Protein AF-A0A3M1NM11-F1 (afdb_monomer_lite)

Secondary structure (DSSP, 8-state):
---SSSTT-HHHHHHHHT--HHHHHHHHTTGGGSGGG-SPPP-S-HHHHHHHHHHHHHHSPPPTTS----S----HHHHHHHHTTTT--SSTTSHHHHHHTTS-HHHHHHHHTTHHHH-TTSPPP-S-HHHHHHHHHHHHHTTTTSPP-

Sequence (149 aa):
CHTIDGYRSIRDVLKKKRWSQTGISRRISSLEKMFNSVMPPFAGNVVEREALAAYLATLAPIEPGEVVETREEIDGATVFEDNCSECHDYAPDDTLFISMQKYDLPRISYLITKLDSLNDEMPPFEGSDAERETLAKWISEQFKDEPNP

Foldseek 3Di:
DEDCPDVNHLLVVCQVVVDDLVRQLVCQQVVCVDDPSPGDRNPDDSVVSSVVSVVSCVSHPDDPPPDPPPPPQPALVVLCVVQPVVPFDLDCQTPLLLVLLVDDLVVLLVVLQCQCVVDVPRDRRPDDSSNSSNNSVVSNPRCNPPPRD

Structure (mmCIF, N/CA/C/O backbone):
data_AF-A0A3M1NM11-F1
#
_entry.id   AF-A0A3M1NM11-F1
#
loop_
_atom_site.group_PDB
_atom_site.id
_atom_site.type_symbol
_atom_site.label_atom_id
_atom_site.label_alt_id
_atom_site.label_comp_id
_atom_site.label_asym_id
_atom_site.label_entity_id
_atom_site.label_seq_id
_atom_site.pdbx_PDB_ins_code
_atom_site.Cartn_x
_atom_site.Cartn_y
_atom_site.Cartn_z
_atom_site.occupancy
_atom_site.B_iso_or_equiv
_atom_site.auth_seq_id
_atom_site.auth_comp_id
_atom_site.auth_asym_id
_atom_site.auth_atom_id
_atom_site.pdbx_PDB_model_num
ATOM 1 N N . CYS A 1 1 ? 13.679 -13.966 -18.462 1.00 85.06 1 CYS A N 1
ATOM 2 C CA . CYS A 1 1 ? 12.923 -14.820 -17.513 1.00 85.06 1 CYS A CA 1
ATOM 3 C C . CYS A 1 1 ? 11.499 -15.117 -17.972 1.00 85.06 1 CYS A C 1
ATOM 5 O O . CYS A 1 1 ? 11.030 -16.224 -17.737 1.00 85.06 1 CYS A O 1
ATOM 7 N N . HIS A 1 2 ? 10.839 -14.168 -18.637 1.00 89.38 2 HIS A N 1
ATOM 8 C CA . HIS A 1 2 ? 9.525 -14.358 -19.244 1.00 89.38 2 HIS A CA 1
ATOM 9 C C . HIS A 1 2 ? 9.625 -14.259 -20.760 1.00 89.38 2 HIS A C 1
ATOM 11 O O . HIS A 1 2 ? 10.486 -13.554 -21.286 1.00 89.38 2 HIS A O 1
ATOM 17 N N . THR A 1 3 ? 8.733 -14.959 -21.440 1.00 93.06 3 THR A N 1
ATOM 18 C CA . THR A 1 3 ? 8.440 -14.740 -22.858 1.00 93.06 3 THR A CA 1
ATOM 19 C C . THR A 1 3 ? 7.043 -14.131 -22.974 1.00 93.06 3 THR A C 1
ATOM 21 O O . THR A 1 3 ? 6.289 -14.135 -21.999 1.00 93.06 3 THR A O 1
ATOM 24 N N . ILE A 1 4 ? 6.680 -13.596 -24.144 1.00 92.06 4 ILE A N 1
ATOM 25 C CA . ILE A 1 4 ? 5.323 -13.064 -24.346 1.00 92.06 4 ILE A CA 1
ATOM 26 C C . ILE A 1 4 ? 4.297 -14.207 -24.284 1.00 92.06 4 ILE A C 1
ATOM 28 O O . ILE A 1 4 ? 3.392 -14.158 -23.457 1.00 92.06 4 ILE A O 1
ATOM 32 N N . ASP A 1 5 ? 4.503 -15.271 -25.067 1.00 90.50 5 ASP A N 1
ATOM 33 C CA . ASP A 1 5 ? 3.540 -16.375 -25.261 1.00 90.50 5 ASP A CA 1
ATOM 34 C C . ASP A 1 5 ? 4.102 -17.783 -24.994 1.00 90.50 5 ASP A C 1
ATOM 36 O O . ASP A 1 5 ? 3.406 -18.777 -25.165 1.00 90.50 5 ASP A O 1
ATOM 40 N N . GLY A 1 6 ? 5.376 -17.899 -24.623 1.00 87.88 6 GLY A N 1
ATOM 41 C CA . GLY A 1 6 ? 6.061 -19.183 -24.467 1.00 87.88 6 GLY A CA 1
ATOM 42 C C . GLY A 1 6 ? 6.254 -19.595 -23.006 1.00 87.88 6 GLY A C 1
ATOM 43 O O . GLY A 1 6 ? 5.406 -19.382 -22.140 1.00 87.88 6 GLY A O 1
ATOM 44 N N . TYR A 1 7 ? 7.421 -20.176 -22.707 1.00 88.69 7 TYR A N 1
ATOM 45 C CA . TYR A 1 7 ? 7.783 -20.560 -21.343 1.00 88.69 7 TYR A CA 1
ATOM 46 C C . TYR A 1 7 ? 7.692 -19.363 -20.384 1.00 88.69 7 TYR A C 1
ATOM 48 O O . TYR A 1 7 ? 8.250 -18.292 -20.655 1.00 88.69 7 TYR A O 1
ATOM 56 N N . ARG A 1 8 ? 6.975 -19.562 -19.266 1.00 86.81 8 ARG A N 1
ATOM 57 C CA . ARG A 1 8 ? 6.626 -18.511 -18.293 1.00 86.81 8 ARG A CA 1
ATOM 58 C C . ARG A 1 8 ? 6.012 -17.277 -18.974 1.00 86.81 8 ARG A C 1
ATOM 60 O O . ARG A 1 8 ? 6.465 -16.157 -18.728 1.00 86.81 8 ARG A O 1
ATOM 67 N N . SER A 1 9 ? 5.018 -17.501 -19.840 1.00 92.75 9 SER A N 1
ATOM 68 C CA . SER A 1 9 ? 4.301 -16.455 -20.579 1.00 92.75 9 SER A CA 1
ATOM 69 C C . SER A 1 9 ? 3.810 -15.348 -19.648 1.00 92.75 9 SER A C 1
ATOM 71 O O . SER A 1 9 ? 3.059 -15.595 -18.701 1.00 92.75 9 SER A O 1
ATOM 73 N N . ILE A 1 10 ? 4.214 -14.112 -19.939 1.00 92.81 10 ILE A N 1
ATOM 74 C CA . ILE A 1 10 ? 3.681 -12.948 -19.232 1.00 92.81 10 ILE A CA 1
ATOM 75 C C . ILE A 1 10 ? 2.228 -12.684 -19.635 1.00 92.81 10 ILE A C 1
ATOM 77 O O . ILE A 1 10 ? 1.429 -12.302 -18.786 1.00 92.81 10 ILE A O 1
ATOM 81 N N . ARG A 1 11 ? 1.845 -12.957 -20.891 1.00 92.44 11 ARG A N 1
ATOM 82 C CA . ARG A 1 11 ? 0.462 -12.789 -21.353 1.00 92.44 11 ARG A CA 1
ATOM 83 C C . ARG A 1 11 ? -0.503 -13.683 -20.575 1.00 92.44 11 ARG A C 1
ATOM 85 O O . ARG A 1 11 ? -1.556 -13.202 -20.166 1.00 92.44 11 ARG A O 1
ATOM 92 N N . ASP A 1 12 ? -0.145 -14.939 -20.321 1.00 92.12 12 ASP A N 1
ATOM 93 C CA . ASP A 1 12 ? -0.986 -15.859 -19.545 1.00 92.12 12 ASP A CA 1
ATOM 94 C C . ASP A 1 12 ? -1.146 -15.405 -18.092 1.00 92.12 12 ASP A C 1
ATOM 96 O O . ASP A 1 12 ? -2.247 -15.463 -17.539 1.00 92.12 12 ASP A O 1
ATOM 100 N N . VAL A 1 13 ? -0.071 -14.893 -17.479 1.00 89.44 13 VAL A N 1
ATOM 101 C CA . VAL A 1 13 ? -0.132 -14.294 -16.137 1.00 89.44 13 VAL A CA 1
ATOM 102 C C . VAL A 1 13 ? -1.090 -13.105 -16.135 1.00 89.44 13 VAL A C 1
ATOM 104 O O . VAL A 1 13 ? -1.986 -13.056 -15.293 1.00 89.44 13 VAL A O 1
ATOM 107 N N . LEU A 1 14 ? -0.948 -12.188 -17.093 1.00 89.75 14 LEU A N 1
ATOM 108 C CA . LEU A 1 14 ? -1.778 -10.988 -17.197 1.00 89.75 14 LEU A CA 1
ATOM 109 C C . LEU A 1 14 ? -3.253 -11.327 -17.443 1.00 89.75 14 LEU A C 1
ATOM 111 O O . LEU A 1 14 ? -4.115 -10.788 -16.755 1.00 89.75 14 LEU A O 1
ATOM 115 N N . LYS A 1 15 ? -3.552 -12.282 -18.332 1.00 86.00 15 LYS A N 1
ATOM 116 C CA . LYS A 1 15 ? -4.921 -12.771 -18.569 1.00 86.00 15 LYS A CA 1
ATOM 117 C C . LYS A 1 15 ? -5.530 -13.410 -17.326 1.00 86.00 15 LYS A C 1
ATOM 119 O O . LYS A 1 15 ? -6.675 -13.129 -16.990 1.00 86.00 15 LYS A O 1
ATOM 124 N N . LYS A 1 16 ? -4.770 -14.259 -16.628 1.00 85.50 16 LYS A N 1
ATOM 125 C CA . LYS A 1 16 ? -5.243 -14.949 -15.420 1.00 85.50 16 LYS A CA 1
ATOM 126 C C . LYS A 1 16 ? -5.491 -13.979 -14.269 1.00 85.50 16 LYS A C 1
ATOM 128 O O . LYS A 1 16 ? -6.418 -14.172 -13.491 1.00 85.50 16 LYS A O 1
ATOM 133 N N . LYS A 1 17 ? -4.618 -12.986 -14.116 1.00 83.00 17 LYS A N 1
ATOM 134 C CA . LYS A 1 17 ? -4.634 -12.059 -12.984 1.00 83.00 17 LYS A CA 1
ATOM 135 C C . LYS A 1 17 ? -5.474 -10.807 -13.225 1.00 83.00 17 LYS A C 1
ATOM 137 O O . LYS A 1 17 ? -5.843 -10.162 -12.250 1.00 83.00 17 LYS A O 1
ATOM 142 N N . ARG A 1 18 ? -5.770 -10.487 -14.489 1.00 82.88 18 ARG A N 1
ATOM 143 C CA . ARG A 1 18 ? -6.585 -9.340 -14.920 1.00 82.88 18 ARG A CA 1
ATOM 144 C C . ARG A 1 18 ? -6.120 -8.017 -14.311 1.00 82.88 18 ARG A C 1
ATOM 146 O O . ARG A 1 18 ? -6.914 -7.215 -13.835 1.00 82.88 18 ARG A O 1
ATOM 153 N N . TRP A 1 19 ? -4.807 -7.812 -14.292 1.00 80.25 19 TRP A N 1
ATOM 154 C CA . TRP A 1 19 ? -4.212 -6.600 -13.746 1.00 80.25 19 TRP A CA 1
ATOM 155 C C . TRP A 1 19 ? -4.384 -5.415 -14.702 1.00 80.25 19 TRP A C 1
ATOM 157 O O . TRP A 1 19 ? -4.032 -5.501 -15.875 1.00 80.25 19 TRP A O 1
ATOM 167 N N . SER A 1 20 ? -4.874 -4.301 -14.171 1.00 79.56 20 SER A N 1
ATOM 168 C CA . SER A 1 20 ? -4.836 -2.968 -14.780 1.00 79.56 20 SER A CA 1
ATOM 169 C C . SER A 1 20 ? -3.400 -2.453 -14.929 1.00 79.56 20 SER A C 1
ATOM 171 O O . SER A 1 20 ? -2.487 -2.937 -14.260 1.00 79.56 20 SER A O 1
ATOM 173 N N . GLN A 1 21 ? -3.191 -1.442 -15.782 1.00 80.25 21 GLN A N 1
ATOM 174 C CA . GLN A 1 21 ? -1.875 -0.826 -16.004 1.00 80.25 21 GLN A CA 1
ATOM 175 C C . GLN A 1 21 ? -1.207 -0.374 -14.697 1.00 80.25 21 GLN A C 1
ATOM 177 O O . GLN A 1 21 ? -0.068 -0.753 -14.437 1.00 80.25 21 GLN A O 1
ATOM 182 N N . THR A 1 22 ? -1.898 0.407 -13.866 1.00 74.38 22 THR A N 1
ATOM 183 C CA . THR A 1 22 ? -1.327 0.917 -12.608 1.00 74.38 22 THR A CA 1
ATOM 184 C C . THR A 1 22 ? -0.985 -0.232 -11.660 1.00 74.38 22 THR A C 1
ATOM 186 O O . THR A 1 22 ? 0.112 -0.285 -11.107 1.00 74.38 22 THR A O 1
ATOM 189 N N . GLY A 1 23 ? -1.851 -1.239 -11.588 1.00 78.25 23 GLY A N 1
ATOM 190 C CA . GLY A 1 23 ? -1.597 -2.482 -10.896 1.00 78.25 23 GLY A CA 1
ATOM 191 C C . GLY A 1 23 ? -0.328 -3.145 -11.415 1.00 78.25 23 GLY A C 1
ATOM 192 O O . GLY A 1 23 ? 0.510 -3.534 -10.616 1.00 78.25 23 GLY A O 1
ATOM 193 N N . ILE A 1 24 ? -0.139 -3.287 -12.727 1.00 87.12 24 ILE A N 1
ATOM 194 C CA . ILE A 1 24 ? 1.099 -3.839 -13.296 1.00 87.12 24 ILE A CA 1
ATOM 195 C C . ILE A 1 24 ? 2.318 -3.010 -12.852 1.00 87.12 24 ILE A C 1
ATOM 197 O O . ILE A 1 24 ? 3.296 -3.606 -12.405 1.00 87.12 24 ILE A O 1
ATOM 201 N N . SER A 1 25 ? 2.248 -1.673 -12.893 1.00 86.62 25 SER A N 1
ATOM 202 C CA . SER A 1 25 ? 3.330 -0.788 -12.420 1.00 86.62 25 SER A CA 1
ATOM 203 C C . SER A 1 25 ? 3.689 -1.063 -10.957 1.00 86.62 25 SER A C 1
ATOM 205 O O . SER A 1 25 ? 4.861 -1.279 -10.651 1.00 86.62 25 SER A O 1
ATOM 207 N N . ARG A 1 26 ? 2.689 -1.189 -10.071 1.00 83.12 26 ARG A N 1
ATOM 208 C CA . ARG A 1 26 ? 2.906 -1.501 -8.646 1.00 83.12 26 ARG A CA 1
ATOM 209 C C . ARG A 1 26 ? 3.624 -2.831 -8.421 1.00 83.12 26 ARG A C 1
ATOM 211 O O . ARG A 1 26 ? 4.482 -2.919 -7.553 1.00 83.12 26 ARG A O 1
ATOM 218 N N . ARG A 1 27 ? 3.321 -3.871 -9.209 1.00 88.75 27 ARG A N 1
ATOM 219 C CA . ARG A 1 27 ? 4.029 -5.163 -9.079 1.00 88.75 27 ARG A CA 1
ATOM 220 C C . ARG A 1 27 ? 5.453 -5.064 -9.612 1.00 88.75 27 ARG A C 1
ATOM 222 O O . ARG A 1 27 ? 6.338 -5.720 -9.081 1.00 88.75 27 ARG A O 1
ATOM 229 N N . ILE A 1 28 ? 5.692 -4.240 -10.635 1.00 91.56 28 ILE A N 1
ATOM 230 C CA . ILE A 1 28 ? 7.053 -3.985 -11.119 1.00 91.56 28 ILE A CA 1
ATOM 231 C C . ILE A 1 28 ? 7.884 -3.245 -10.054 1.00 91.56 28 ILE A C 1
ATOM 233 O O . ILE A 1 28 ? 9.082 -3.487 -9.954 1.00 91.56 28 ILE A O 1
ATOM 237 N N . SER A 1 29 ? 7.286 -2.380 -9.228 1.00 86.06 29 SER A N 1
ATOM 238 C CA . SER A 1 29 ? 8.014 -1.729 -8.125 1.00 86.06 29 SER A CA 1
ATOM 239 C C . SER A 1 29 ? 8.326 -2.637 -6.933 1.00 86.06 29 SER A C 1
ATOM 241 O O . SER A 1 29 ? 9.103 -2.218 -6.087 1.00 86.06 29 SER A O 1
ATOM 243 N N . SER A 1 30 ? 7.757 -3.844 -6.865 1.00 83.62 30 SER A N 1
ATOM 244 C CA . SER A 1 30 ? 7.943 -4.789 -5.752 1.00 83.62 30 SER A CA 1
ATOM 245 C C . SER A 1 30 ? 8.218 -6.223 -6.228 1.00 83.62 30 SER A C 1
ATOM 247 O O . SER A 1 30 ? 7.751 -7.203 -5.640 1.00 83.62 30 SER A O 1
ATOM 249 N N . LEU A 1 31 ? 8.963 -6.373 -7.332 1.00 87.44 31 LEU A N 1
ATOM 250 C CA . LEU A 1 31 ? 9.223 -7.676 -7.960 1.00 87.44 31 LEU A CA 1
ATOM 251 C C . LEU A 1 31 ? 9.901 -8.670 -7.004 1.00 87.44 31 LEU A C 1
ATOM 253 O O . LEU A 1 31 ? 9.587 -9.859 -7.032 1.00 87.44 31 LEU A O 1
ATOM 257 N N . GLU A 1 32 ? 10.794 -8.186 -6.146 1.00 83.19 32 GLU A N 1
ATOM 258 C CA . GLU A 1 32 ? 11.534 -8.963 -5.149 1.00 83.19 32 GLU A CA 1
ATOM 259 C C . GLU A 1 32 ? 10.643 -9.589 -4.072 1.00 83.19 32 GLU A C 1
ATOM 261 O O . GLU A 1 32 ? 10.976 -10.651 -3.535 1.00 83.19 32 GLU A O 1
ATOM 266 N N . LYS A 1 33 ? 9.475 -8.983 -3.822 1.00 79.31 33 LYS A N 1
ATOM 267 C CA . LYS A 1 33 ? 8.447 -9.508 -2.919 1.00 79.31 33 LYS A CA 1
ATOM 268 C C . LYS A 1 33 ? 7.577 -10.589 -3.576 1.00 79.31 33 LYS A C 1
ATOM 270 O O . LYS A 1 33 ? 6.766 -11.227 -2.908 1.00 79.31 33 LYS A O 1
ATOM 275 N N . MET A 1 34 ? 7.701 -10.818 -4.888 1.00 76.06 34 MET A N 1
ATOM 276 C CA . MET A 1 34 ? 6.890 -11.820 -5.583 1.00 76.06 34 MET A CA 1
ATOM 277 C C . MET A 1 34 ? 7.368 -13.255 -5.323 1.00 76.06 34 MET A C 1
ATOM 279 O O . MET A 1 34 ? 8.489 -13.502 -4.887 1.00 76.06 34 MET A O 1
ATOM 283 N N . PHE A 1 35 ? 6.487 -14.220 -5.617 1.00 67.12 35 PHE A N 1
ATOM 284 C CA . PHE A 1 35 ? 6.626 -15.641 -5.277 1.00 67.12 35 PHE A CA 1
ATOM 285 C C . PHE A 1 35 ? 8.056 -16.192 -5.439 1.00 67.12 35 PHE A C 1
ATOM 287 O O . PHE A 1 35 ? 8.615 -16.204 -6.540 1.00 67.12 35 PHE A O 1
ATOM 294 N N . ASN A 1 36 ? 8.599 -16.702 -4.330 1.00 71.50 36 ASN A N 1
ATOM 295 C CA . ASN A 1 36 ? 9.937 -17.286 -4.183 1.00 71.50 36 ASN A CA 1
ATOM 296 C C . ASN A 1 36 ? 11.121 -16.329 -4.426 1.00 71.50 36 ASN A C 1
ATOM 298 O O . ASN A 1 36 ? 12.235 -16.814 -4.621 1.00 71.50 36 ASN A O 1
ATOM 302 N N . SER A 1 37 ? 10.902 -15.009 -4.459 1.00 74.75 37 SER A N 1
ATOM 303 C CA . SER A 1 37 ? 11.948 -13.981 -4.626 1.00 74.75 37 SER A CA 1
ATOM 304 C C . SER A 1 37 ? 12.866 -14.217 -5.833 1.00 74.75 37 SER A C 1
ATOM 306 O O . SER A 1 37 ? 14.030 -13.826 -5.858 1.00 74.75 37 SER A O 1
ATOM 308 N N . VAL A 1 38 ? 12.342 -14.882 -6.869 1.00 85.94 38 VAL A N 1
ATOM 309 C CA . VAL A 1 38 ? 13.091 -15.216 -8.095 1.00 85.94 38 VAL A CA 1
ATOM 310 C C . VAL A 1 38 ? 13.132 -14.063 -9.094 1.00 85.94 38 VAL A C 1
ATOM 312 O O . VAL A 1 38 ? 13.778 -14.172 -10.138 1.00 85.94 38 VAL A O 1
ATOM 315 N N . MET A 1 39 ? 12.401 -12.983 -8.817 1.00 90.06 39 MET A N 1
ATOM 316 C CA . MET A 1 39 ? 12.425 -11.774 -9.623 1.00 90.06 39 MET A CA 1
ATOM 317 C C . MET A 1 39 ? 13.246 -10.718 -8.886 1.00 90.06 39 MET A C 1
ATOM 319 O O . MET A 1 39 ? 12.890 -10.368 -7.767 1.00 90.06 39 MET A O 1
ATOM 323 N N . PRO A 1 40 ? 14.355 -10.236 -9.468 1.00 89.19 40 PRO A N 1
ATOM 324 C CA . PRO A 1 40 ? 15.105 -9.146 -8.863 1.00 89.19 40 PRO A CA 1
ATOM 325 C C . PRO A 1 40 ? 14.276 -7.852 -8.896 1.00 89.19 40 PRO A C 1
ATOM 327 O O . PRO A 1 40 ? 13.353 -7.752 -9.717 1.00 89.19 40 PRO A O 1
ATOM 330 N N . PRO A 1 41 ? 14.643 -6.845 -8.084 1.00 88.75 41 PRO A N 1
ATOM 331 C CA . PRO A 1 41 ? 14.070 -5.511 -8.189 1.00 88.75 41 PRO A CA 1
ATOM 332 C C . PRO A 1 41 ? 14.145 -4.981 -9.623 1.00 88.75 41 PRO A C 1
ATOM 334 O O . PRO A 1 41 ? 15.075 -5.289 -10.380 1.00 88.75 41 PRO A O 1
ATOM 337 N N . PHE A 1 42 ? 13.166 -4.167 -10.010 1.00 92.94 42 PHE A N 1
ATOM 338 C CA . PHE A 1 42 ? 13.185 -3.539 -11.323 1.00 92.94 42 PHE A CA 1
ATOM 339 C C . PHE A 1 42 ? 14.344 -2.542 -11.417 1.00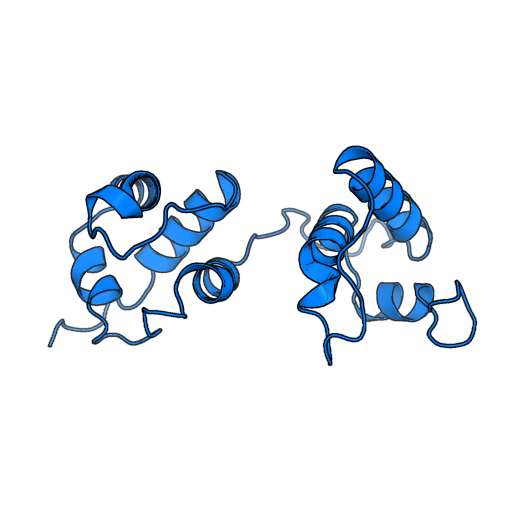 92.94 42 PHE A C 1
ATOM 341 O O . PHE A 1 42 ? 14.433 -1.603 -10.636 1.00 92.94 42 PHE A O 1
ATOM 348 N N . ALA A 1 43 ? 15.235 -2.746 -12.387 1.00 93.12 43 ALA A N 1
ATOM 349 C CA . ALA A 1 43 ? 16.444 -1.936 -12.534 1.00 93.12 43 ALA A CA 1
ATOM 350 C C . ALA A 1 43 ? 16.198 -0.547 -13.156 1.00 93.12 43 ALA A C 1
ATOM 352 O O . ALA A 1 43 ? 17.100 0.289 -13.148 1.00 93.12 43 ALA A O 1
ATOM 353 N N . GLY A 1 44 ? 15.018 -0.324 -13.745 1.00 91.25 44 GLY A N 1
ATOM 354 C CA . GLY A 1 44 ? 14.663 0.937 -14.393 1.00 91.25 44 GLY A CA 1
ATOM 355 C C . GLY A 1 44 ? 14.081 1.971 -13.429 1.00 91.25 44 GLY A C 1
ATOM 356 O O . GLY A 1 44 ? 13.721 1.674 -12.291 1.00 91.25 44 GLY A O 1
ATOM 357 N N . ASN A 1 45 ? 13.954 3.204 -13.909 1.00 90.62 45 ASN A N 1
ATOM 358 C CA . ASN A 1 45 ? 13.356 4.305 -13.157 1.00 90.62 45 ASN A CA 1
ATOM 359 C C . ASN A 1 45 ? 11.813 4.310 -13.240 1.00 90.62 45 ASN A C 1
ATOM 361 O O . ASN A 1 45 ? 11.194 3.495 -13.924 1.00 90.62 45 ASN A O 1
ATOM 365 N N . VAL A 1 46 ? 11.179 5.267 -12.553 1.00 80.31 46 VAL A N 1
ATOM 366 C CA . VAL A 1 46 ? 9.713 5.424 -12.516 1.00 80.31 46 VAL A CA 1
ATOM 367 C C . VAL A 1 46 ? 9.104 5.565 -13.917 1.00 80.31 46 VAL A C 1
ATOM 369 O O . VAL A 1 46 ? 8.111 4.911 -14.210 1.00 80.31 46 VAL A O 1
ATOM 372 N N . VAL A 1 47 ? 9.705 6.364 -14.802 1.00 87.25 47 VAL A N 1
ATOM 373 C CA . VAL A 1 47 ? 9.197 6.580 -16.169 1.00 87.25 47 VAL A CA 1
ATOM 374 C C . VAL A 1 47 ? 9.262 5.287 -16.982 1.00 87.25 47 VAL A C 1
ATOM 376 O O . VAL A 1 47 ? 8.309 4.937 -17.675 1.00 87.25 47 VAL A O 1
ATOM 379 N N . GLU A 1 48 ? 10.364 4.546 -16.871 1.00 91.62 48 GLU A N 1
ATOM 380 C CA . GLU A 1 48 ? 10.542 3.257 -17.551 1.00 91.62 48 GLU A CA 1
ATOM 381 C C . GLU A 1 48 ? 9.581 2.192 -17.016 1.00 91.62 48 GLU A C 1
ATOM 383 O O . GLU A 1 48 ? 9.051 1.391 -17.789 1.00 91.62 48 GLU A O 1
ATOM 388 N N . ARG A 1 49 ? 9.310 2.207 -15.708 1.00 93.69 49 ARG A N 1
ATOM 389 C CA . ARG A 1 49 ? 8.337 1.319 -15.069 1.00 93.69 49 ARG A CA 1
ATOM 390 C C . ARG A 1 49 ? 6.926 1.571 -15.587 1.00 93.69 49 ARG A C 1
ATOM 392 O O . ARG A 1 49 ? 6.251 0.622 -15.979 1.00 93.69 49 ARG A O 1
ATOM 399 N N . GLU A 1 50 ? 6.500 2.832 -15.627 1.00 87.94 50 GLU A N 1
ATOM 400 C CA . GLU A 1 50 ? 5.183 3.209 -16.150 1.00 87.94 50 GLU A CA 1
ATOM 401 C C . GLU A 1 50 ? 5.047 2.855 -17.637 1.00 87.94 50 GLU A C 1
ATOM 403 O O . GLU A 1 50 ? 4.029 2.303 -18.057 1.00 87.94 50 GLU A O 1
ATOM 408 N N . ALA A 1 51 ? 6.095 3.089 -18.434 1.00 91.12 51 ALA A N 1
ATOM 409 C CA . ALA A 1 51 ? 6.115 2.706 -19.844 1.00 91.12 51 ALA A CA 1
ATOM 410 C C . ALA A 1 51 ? 6.006 1.181 -20.032 1.00 91.12 51 ALA A C 1
ATOM 412 O O . ALA A 1 51 ? 5.249 0.709 -20.886 1.00 91.12 51 ALA A O 1
ATOM 413 N N . LEU A 1 52 ? 6.719 0.399 -19.215 1.00 94.81 52 LEU A N 1
ATOM 414 C CA . LEU A 1 52 ? 6.633 -1.060 -19.232 1.00 94.81 52 LEU A CA 1
ATOM 415 C C . LEU A 1 52 ? 5.238 -1.541 -18.818 1.00 94.81 52 LEU A C 1
ATOM 417 O O . LEU A 1 52 ? 4.677 -2.424 -19.465 1.00 94.81 52 LEU A O 1
ATOM 421 N N . ALA A 1 53 ? 4.655 -0.950 -17.778 1.00 91.19 53 ALA A N 1
ATOM 422 C CA . ALA A 1 53 ? 3.313 -1.282 -17.323 1.00 91.19 53 ALA A CA 1
ATOM 423 C C . ALA A 1 53 ? 2.255 -1.006 -18.399 1.00 91.19 53 ALA A C 1
ATOM 425 O O . ALA A 1 53 ? 1.399 -1.857 -18.652 1.00 91.19 53 ALA A O 1
ATOM 426 N N . ALA A 1 54 ? 2.353 0.142 -19.076 1.00 90.44 54 ALA A N 1
ATOM 427 C CA . ALA A 1 54 ? 1.485 0.496 -20.195 1.00 90.44 54 ALA A CA 1
ATOM 428 C C . ALA A 1 54 ? 1.603 -0.519 -21.336 1.00 90.44 54 ALA A C 1
ATOM 430 O O . ALA A 1 54 ? 0.593 -1.031 -21.815 1.00 90.44 54 ALA A O 1
ATOM 431 N N . TYR A 1 55 ? 2.830 -0.881 -21.726 1.00 94.25 55 TYR A N 1
ATOM 432 C CA . TYR A 1 55 ? 3.055 -1.909 -22.739 1.00 94.25 55 TYR A CA 1
ATOM 433 C C . TYR A 1 55 ? 2.433 -3.255 -22.344 1.00 94.25 55 TYR A C 1
ATOM 435 O O . TYR A 1 55 ? 1.706 -3.854 -23.136 1.00 94.25 55 TYR A O 1
ATOM 443 N N . LEU A 1 56 ? 2.665 -3.724 -21.117 1.00 93.88 56 LEU A N 1
ATOM 444 C CA . LEU A 1 56 ? 2.135 -4.999 -20.638 1.00 93.88 56 LEU A CA 1
ATOM 445 C C . LEU A 1 56 ? 0.600 -5.016 -20.610 1.00 93.88 56 LEU A C 1
ATOM 447 O O . LEU A 1 56 ? 0.008 -6.028 -20.981 1.00 93.88 56 LEU A O 1
ATOM 451 N N . ALA A 1 57 ? -0.050 -3.899 -20.272 1.00 88.69 57 ALA A N 1
ATOM 452 C CA . ALA A 1 57 ? -1.508 -3.782 -20.330 1.00 88.69 57 ALA A CA 1
ATOM 453 C C . ALA A 1 57 ? -2.063 -4.013 -21.751 1.00 88.69 57 ALA A C 1
ATOM 455 O O . ALA A 1 57 ? -3.148 -4.572 -21.907 1.00 88.69 57 ALA A O 1
ATOM 456 N N . THR A 1 58 ? -1.299 -3.681 -22.802 1.00 90.88 58 THR A N 1
ATOM 457 C CA . THR A 1 58 ? -1.704 -3.961 -24.195 1.00 90.88 58 THR A CA 1
ATOM 458 C C . THR A 1 58 ? -1.660 -5.446 -24.563 1.00 90.88 58 THR A C 1
ATOM 460 O O . THR A 1 58 ? -2.302 -5.859 -25.527 1.00 90.88 58 THR A O 1
ATOM 463 N N . LEU A 1 59 ? -0.922 -6.275 -23.814 1.00 91.00 59 LEU A N 1
ATOM 464 C CA . LEU A 1 59 ? -0.761 -7.700 -24.126 1.00 91.00 59 LEU A CA 1
ATOM 465 C C . LEU A 1 59 ? -1.976 -8.546 -23.728 1.00 91.00 59 LEU A C 1
ATOM 467 O O . LEU A 1 59 ? -2.135 -9.654 -24.248 1.00 91.00 59 LEU A O 1
ATOM 471 N N . ALA A 1 60 ? -2.802 -8.043 -22.812 1.00 85.25 60 ALA A N 1
ATOM 472 C CA . ALA A 1 60 ? -4.029 -8.671 -22.337 1.00 85.25 60 ALA A CA 1
ATOM 473 C C . ALA A 1 60 ? -5.088 -7.583 -22.071 1.00 85.25 60 ALA A C 1
ATOM 475 O O . ALA A 1 60 ? -5.372 -7.284 -20.910 1.00 85.25 60 ALA A O 1
ATOM 476 N N . PRO A 1 61 ? -5.639 -6.960 -23.132 1.00 74.19 61 PRO A N 1
ATOM 477 C CA . PRO A 1 61 ? -6.614 -5.892 -22.980 1.00 74.19 61 PRO A CA 1
ATOM 478 C C . PRO A 1 61 ? -7.854 -6.417 -22.254 1.00 74.19 61 PRO A C 1
ATOM 480 O O . PRO A 1 61 ? -8.359 -7.500 -22.552 1.00 74.19 61 PRO A O 1
ATOM 483 N N . ILE A 1 62 ? -8.327 -5.641 -21.286 1.00 66.44 62 ILE A N 1
ATOM 484 C CA . ILE A 1 62 ? -9.581 -5.899 -20.585 1.00 66.44 62 ILE A CA 1
ATOM 485 C C . ILE A 1 62 ? -10.700 -5.334 -21.471 1.00 66.44 62 ILE A C 1
ATOM 487 O O . ILE A 1 62 ? -10.660 -4.157 -21.827 1.00 66.44 62 ILE A O 1
ATOM 491 N N . GLU A 1 63 ? -11.652 -6.176 -21.882 1.00 60.81 63 GLU A N 1
ATOM 492 C CA . GLU A 1 63 ? -1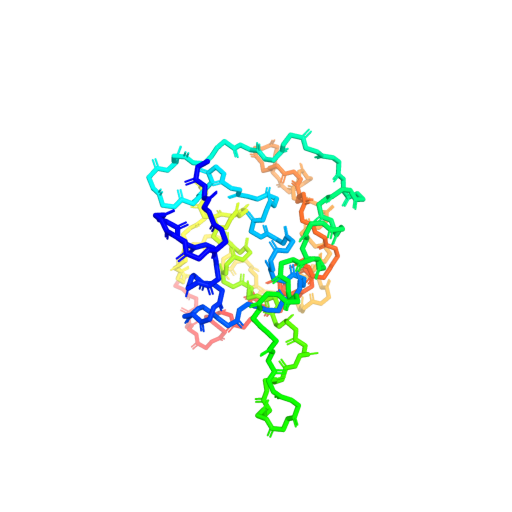2.766 -5.793 -22.765 1.00 60.81 63 GLU A CA 1
ATOM 493 C C . GLU A 1 63 ? -13.582 -4.629 -22.156 1.00 60.81 63 GLU A C 1
ATOM 495 O O . GLU A 1 63 ? -14.010 -4.722 -20.998 1.00 60.81 63 GLU A O 1
ATOM 500 N N . PRO A 1 64 ? -13.837 -3.537 -22.905 1.00 46.06 64 PRO A N 1
ATOM 501 C CA . PRO A 1 64 ? -14.656 -2.431 -22.425 1.00 46.06 64 PRO A CA 1
ATOM 502 C C . PRO A 1 64 ? -16.132 -2.852 -22.377 1.00 46.06 64 PRO A C 1
ATOM 504 O O . PRO A 1 64 ? -16.818 -2.874 -23.395 1.00 46.06 64 PRO A O 1
ATOM 507 N N . GLY A 1 65 ? -16.618 -3.206 -21.185 1.00 48.97 65 GLY A N 1
ATOM 508 C CA . GLY A 1 65 ? -18.007 -3.631 -20.956 1.00 48.97 65 GLY A CA 1
ATOM 509 C C . GLY A 1 65 ? -18.177 -4.649 -19.827 1.00 48.97 65 GLY A C 1
ATOM 510 O O . GLY A 1 65 ? -19.272 -4.799 -19.292 1.00 48.97 65 GLY A O 1
ATOM 511 N N . GLU A 1 66 ? -17.094 -5.299 -19.407 1.00 40.94 66 GLU A N 1
ATOM 512 C CA . GLU A 1 66 ? -17.029 -5.992 -18.123 1.00 40.94 66 GLU A CA 1
ATOM 513 C C . GLU A 1 66 ? -16.607 -4.936 -17.098 1.00 40.94 66 GLU A C 1
ATOM 515 O O . GLU A 1 66 ? -15.468 -4.473 -17.123 1.00 40.94 66 GLU A O 1
ATOM 520 N N . VAL A 1 67 ? -17.552 -4.460 -16.281 1.00 42.50 67 VAL A N 1
ATOM 521 C CA . VAL A 1 67 ? -17.296 -3.488 -15.210 1.00 42.50 67 VAL A CA 1
ATOM 522 C C . VAL A 1 67 ? -16.240 -4.038 -14.252 1.00 42.50 67 VAL A C 1
ATOM 524 O O . VAL A 1 67 ? -16.539 -4.701 -13.267 1.00 42.50 67 VAL A O 1
ATOM 527 N N . VAL A 1 68 ? -14.973 -3.771 -14.541 1.00 44.88 68 VAL A N 1
ATOM 528 C CA . VAL A 1 68 ? -13.959 -3.700 -13.504 1.00 44.88 68 VAL A CA 1
ATOM 529 C C . VAL A 1 68 ? -13.968 -2.240 -13.102 1.00 44.88 68 VAL A C 1
ATOM 531 O O . VAL A 1 68 ? -13.499 -1.385 -13.849 1.00 44.88 68 VAL A O 1
ATOM 534 N N . GLU A 1 69 ? -14.617 -1.955 -11.980 1.00 39.59 69 GLU A N 1
ATOM 535 C CA . GLU A 1 69 ? -14.513 -0.695 -11.250 1.00 39.59 69 GLU A CA 1
ATOM 536 C C . GLU A 1 69 ? -13.034 -0.266 -11.211 1.00 39.59 69 GLU A C 1
ATOM 538 O O . GLU A 1 69 ? -12.255 -0.767 -10.408 1.00 39.59 69 GLU A O 1
ATOM 543 N N . THR A 1 70 ? -12.591 0.623 -12.105 1.00 41.50 70 THR A N 1
ATOM 544 C CA . THR A 1 70 ? -11.243 1.203 -12.030 1.00 41.50 70 THR A CA 1
ATOM 545 C C . THR A 1 70 ? -11.309 2.532 -11.294 1.00 41.50 70 THR A C 1
ATOM 547 O O . THR A 1 70 ? -11.019 3.595 -11.841 1.00 41.50 70 THR A O 1
ATOM 550 N N . ARG A 1 71 ? -11.662 2.462 -10.014 1.00 40.97 71 ARG A N 1
ATOM 551 C CA . ARG A 1 71 ? -10.741 2.969 -9.003 1.00 40.97 71 ARG A CA 1
ATOM 552 C C . ARG A 1 71 ? -9.988 1.735 -8.547 1.00 40.97 71 ARG A C 1
ATOM 554 O O . ARG A 1 71 ? -10.607 0.820 -8.027 1.00 40.97 71 ARG A O 1
ATOM 561 N N . GLU A 1 72 ? -8.686 1.663 -8.798 1.00 48.38 72 GLU A N 1
ATOM 562 C CA . GLU A 1 72 ? -7.879 0.703 -8.051 1.00 48.38 72 GLU A CA 1
ATOM 563 C C . GLU A 1 72 ? -8.025 1.073 -6.581 1.00 48.38 72 GLU A C 1
ATOM 565 O O . GLU A 1 72 ? -7.390 2.024 -6.123 1.00 48.38 72 GLU A O 1
ATOM 570 N N . GLU A 1 73 ? -8.919 0.387 -5.871 1.00 57.16 73 GLU A N 1
ATOM 571 C CA . GLU A 1 73 ? -8.963 0.457 -4.425 1.00 57.16 73 GLU A CA 1
ATOM 572 C C . GLU A 1 73 ? -7.592 -0.018 -3.961 1.00 57.16 73 GLU A C 1
ATOM 574 O O . GLU A 1 73 ? -7.215 -1.183 -4.091 1.00 57.16 73 GLU A O 1
ATOM 579 N N . ILE A 1 74 ? -6.781 0.942 -3.524 1.00 68.12 74 ILE A N 1
ATOM 580 C CA . ILE A 1 74 ? -5.679 0.644 -2.633 1.00 68.12 74 ILE A CA 1
ATOM 581 C C . ILE A 1 74 ? -6.339 -0.101 -1.473 1.00 68.12 74 ILE A C 1
ATOM 583 O O . ILE A 1 74 ? -7.349 0.356 -0.941 1.00 68.12 74 ILE A O 1
ATOM 587 N N . ASP A 1 75 ? -5.841 -1.286 -1.156 1.00 82.75 75 ASP A N 1
ATOM 588 C CA . ASP A 1 75 ? -6.373 -2.065 -0.051 1.00 82.75 75 ASP A CA 1
ATOM 589 C C . ASP A 1 75 ? -5.631 -1.657 1.220 1.00 82.75 75 ASP A C 1
ATOM 591 O O . ASP A 1 75 ? -4.420 -1.851 1.327 1.00 82.75 75 ASP A O 1
ATOM 595 N N . GLY A 1 76 ? -6.350 -1.066 2.173 1.00 87.06 76 GLY A N 1
ATOM 596 C CA . GLY A 1 76 ? -5.757 -0.599 3.422 1.00 87.06 76 GLY A CA 1
ATOM 597 C C . GLY A 1 76 ? -5.167 -1.729 4.266 1.00 87.06 76 GLY A C 1
ATOM 598 O O . GLY A 1 76 ? -4.166 -1.494 4.936 1.00 87.06 76 GLY A O 1
ATOM 599 N N . ALA A 1 77 ? -5.708 -2.952 4.168 1.00 85.69 77 ALA A N 1
ATOM 600 C CA . ALA A 1 77 ? -5.135 -4.120 4.837 1.00 85.69 77 ALA A CA 1
ATOM 601 C C . ALA A 1 77 ? -3.760 -4.471 4.255 1.00 85.69 77 ALA A C 1
ATOM 603 O O . ALA A 1 77 ? -2.810 -4.702 4.995 1.00 85.69 77 ALA A O 1
ATOM 604 N N . THR A 1 78 ? -3.625 -4.436 2.926 1.00 82.56 78 THR A N 1
ATOM 605 C CA . THR A 1 78 ? -2.331 -4.634 2.260 1.00 82.56 78 THR A CA 1
ATOM 606 C C . THR A 1 78 ? -1.329 -3.535 2.632 1.00 82.56 78 THR A C 1
ATOM 608 O O . THR A 1 78 ? -0.175 -3.840 2.910 1.00 82.56 78 THR A O 1
ATOM 611 N N . VAL A 1 79 ? -1.749 -2.262 2.687 1.00 87.62 79 VAL A N 1
ATOM 612 C CA . VAL A 1 79 ? -0.848 -1.168 3.104 1.00 87.62 79 VAL A CA 1
ATOM 613 C C . VAL A 1 79 ? -0.394 -1.354 4.557 1.00 87.62 79 VAL A C 1
ATOM 615 O O . VAL A 1 79 ? 0.770 -1.104 4.855 1.00 87.62 79 VAL A O 1
ATOM 618 N N . PHE A 1 80 ? -1.273 -1.818 5.448 1.00 93.31 80 PHE A N 1
ATOM 619 C CA . PHE A 1 80 ? -0.910 -2.151 6.826 1.00 93.31 80 PHE A CA 1
ATOM 620 C C . PHE A 1 80 ? 0.112 -3.294 6.882 1.00 93.31 80 PHE A C 1
ATOM 622 O O . PHE A 1 80 ? 1.136 -3.164 7.545 1.00 93.31 80 PHE A O 1
ATOM 629 N N . GLU A 1 81 ? -0.119 -4.376 6.141 1.00 85.44 81 GLU A N 1
ATOM 630 C CA . GLU A 1 81 ? 0.802 -5.516 6.090 1.00 85.44 81 GLU A CA 1
ATOM 631 C C . GLU A 1 81 ? 2.190 -5.113 5.571 1.00 85.44 81 GLU A C 1
ATOM 633 O O . GLU A 1 81 ? 3.212 -5.506 6.111 1.00 85.44 81 GLU A O 1
ATOM 638 N N . ASP A 1 82 ? 2.254 -4.273 4.541 1.00 83.25 82 ASP A N 1
ATOM 639 C CA . ASP A 1 82 ? 3.535 -3.876 3.955 1.00 83.25 82 ASP A CA 1
ATOM 640 C C . ASP A 1 82 ? 4.339 -2.878 4.811 1.00 83.25 82 ASP A C 1
ATOM 642 O O . ASP A 1 82 ? 5.546 -2.754 4.599 1.00 83.25 82 ASP A O 1
ATOM 646 N N . ASN A 1 83 ? 3.688 -2.130 5.713 1.00 86.19 83 ASN A N 1
ATOM 647 C CA . ASN A 1 83 ? 4.291 -0.964 6.380 1.00 86.19 83 ASN A CA 1
ATOM 648 C C . ASN A 1 83 ? 4.186 -0.974 7.914 1.00 86.19 83 ASN A C 1
ATOM 650 O O . ASN A 1 83 ? 4.784 -0.118 8.563 1.00 86.19 83 ASN A O 1
ATOM 654 N N . CYS A 1 84 ? 3.386 -1.862 8.505 1.00 91.25 84 CYS A N 1
ATOM 655 C CA . CYS A 1 84 ? 3.055 -1.827 9.932 1.00 91.25 84 CYS A CA 1
ATOM 656 C C . CYS A 1 84 ? 3.157 -3.199 10.612 1.00 91.25 84 CYS A C 1
ATOM 658 O O . CYS A 1 84 ? 3.474 -3.237 11.802 1.00 91.25 84 CYS A O 1
ATOM 660 N N . SER A 1 85 ? 2.934 -4.307 9.889 1.00 88.75 85 SER A N 1
ATOM 661 C CA . SER A 1 85 ? 2.842 -5.650 10.492 1.00 88.75 85 SER A CA 1
ATOM 662 C C . SER A 1 85 ? 4.149 -6.192 11.070 1.00 88.75 85 SER A C 1
ATOM 664 O O . SER A 1 85 ? 4.137 -7.167 11.814 1.00 88.75 85 SER A O 1
ATOM 666 N N . GLU A 1 86 ? 5.284 -5.548 10.787 1.00 87.06 86 GLU A N 1
ATOM 667 C CA . GLU A 1 86 ? 6.562 -5.909 11.406 1.00 87.06 86 GLU A CA 1
ATOM 668 C C . GLU A 1 86 ? 6.558 -5.676 12.928 1.00 87.06 86 GLU A C 1
ATOM 670 O O . GLU A 1 86 ? 7.211 -6.416 13.663 1.00 87.06 86 GLU A O 1
ATOM 675 N N . CYS A 1 87 ? 5.798 -4.681 13.400 1.00 93.12 87 CYS A N 1
ATOM 676 C CA . CYS A 1 87 ? 5.737 -4.299 14.816 1.00 93.12 87 CYS A CA 1
ATOM 677 C C . CYS A 1 87 ? 4.319 -4.302 15.405 1.00 93.12 87 CYS A C 1
ATOM 679 O O . CYS A 1 87 ? 4.187 -4.281 16.627 1.00 93.12 87 CYS A O 1
ATOM 681 N N . HIS A 1 88 ? 3.281 -4.279 14.567 1.00 93.38 88 HIS A N 1
ATOM 682 C CA . HIS A 1 88 ? 1.884 -4.221 14.988 1.00 93.38 88 HIS A CA 1
ATOM 683 C C . HIS A 1 88 ? 1.110 -5.434 14.497 1.00 93.38 88 HIS A C 1
ATOM 685 O O . HIS A 1 88 ? 1.026 -5.679 13.295 1.00 93.38 88 HIS A O 1
ATOM 691 N N . ASP A 1 89 ? 0.458 -6.139 15.411 1.00 93.00 89 ASP A N 1
ATOM 692 C CA . ASP A 1 89 ? -0.407 -7.253 15.046 1.00 93.00 89 ASP A CA 1
ATOM 693 C C . ASP A 1 89 ? -1.789 -6.745 14.622 1.00 93.00 89 ASP A C 1
ATOM 695 O O . ASP A 1 89 ? -2.340 -5.806 15.201 1.00 93.00 89 ASP A O 1
ATOM 699 N N . TYR A 1 90 ? -2.403 -7.401 13.632 1.00 91.19 90 TYR A N 1
ATOM 700 C CA . TYR A 1 90 ? -3.821 -7.197 13.327 1.00 91.19 90 TYR A CA 1
ATOM 701 C C . TYR A 1 90 ? -4.698 -7.897 14.374 1.00 91.19 90 TYR A C 1
ATOM 703 O O . TYR A 1 90 ? -5.262 -8.967 14.136 1.00 91.19 90 TYR A O 1
ATOM 711 N N . ALA A 1 91 ? -4.777 -7.292 15.556 1.00 89.31 91 ALA A N 1
ATOM 712 C CA . ALA A 1 91 ? -5.514 -7.809 16.697 1.00 89.31 91 ALA A CA 1
ATOM 713 C C . ALA A 1 91 ? -6.148 -6.665 17.513 1.00 89.31 91 ALA A C 1
ATOM 715 O O . ALA A 1 91 ? -5.590 -5.566 17.572 1.00 89.31 91 ALA A O 1
ATOM 716 N N . PRO A 1 92 ? -7.309 -6.896 18.153 1.00 87.00 92 PRO A N 1
ATOM 717 C CA . PRO A 1 92 ? -8.003 -5.864 18.926 1.00 87.00 92 PRO A CA 1
ATOM 718 C C . PRO A 1 92 ? -7.232 -5.409 20.174 1.00 87.00 92 PRO A C 1
ATOM 720 O O . PRO A 1 92 ? -7.490 -4.320 20.683 1.00 87.00 92 PRO A O 1
ATOM 723 N N . ASP A 1 93 ? -6.297 -6.222 20.668 1.00 90.06 93 ASP A N 1
ATOM 724 C CA . ASP A 1 93 ? -5.446 -5.941 21.824 1.00 90.06 93 ASP A CA 1
ATOM 725 C C . ASP A 1 93 ? -4.084 -5.319 21.462 1.00 90.06 93 ASP A C 1
ATOM 727 O O . ASP A 1 93 ? -3.324 -4.949 22.363 1.00 90.06 93 ASP A O 1
ATOM 731 N N . ASP A 1 94 ? -3.779 -5.128 20.173 1.00 93.00 94 ASP A N 1
ATOM 732 C CA . ASP A 1 94 ? -2.589 -4.383 19.761 1.00 93.00 94 ASP A CA 1
ATOM 733 C C . ASP A 1 94 ? -2.722 -2.897 20.136 1.00 93.00 94 ASP A C 1
ATOM 735 O O . ASP A 1 94 ? -3.763 -2.246 19.968 1.00 93.00 94 ASP A O 1
ATOM 739 N N . THR A 1 95 ? -1.624 -2.330 20.635 1.00 91.56 95 THR A N 1
ATOM 740 C CA . THR A 1 95 ? -1.579 -0.946 21.127 1.00 91.56 95 THR A CA 1
ATOM 741 C C . THR A 1 95 ? -1.959 0.101 20.077 1.00 91.56 95 THR A C 1
ATOM 743 O O . THR A 1 95 ? -2.501 1.153 20.443 1.00 91.56 95 THR A O 1
ATOM 746 N N . LEU A 1 96 ? -1.725 -0.173 18.788 1.00 93.38 96 LEU A N 1
ATOM 747 C CA . LEU A 1 96 ? -2.170 0.667 17.682 1.00 93.38 96 LEU A CA 1
ATOM 748 C C . LEU A 1 96 ? -3.692 0.726 17.657 1.00 93.38 96 LEU A C 1
ATOM 750 O O . LEU A 1 96 ? -4.259 1.813 17.777 1.00 93.38 96 LEU A O 1
ATOM 754 N N . PHE A 1 97 ? -4.359 -0.422 17.538 1.00 93.31 97 PHE A N 1
ATOM 755 C CA . PHE A 1 97 ? -5.809 -0.472 17.366 1.00 93.31 97 PHE A CA 1
ATOM 756 C C . PHE A 1 97 ? -6.548 0.041 18.607 1.00 93.31 97 PHE A C 1
ATOM 758 O O . PHE A 1 97 ? -7.493 0.816 18.455 1.00 93.31 97 PHE A O 1
ATOM 765 N N . ILE A 1 98 ? -6.048 -0.233 19.818 1.00 91.44 98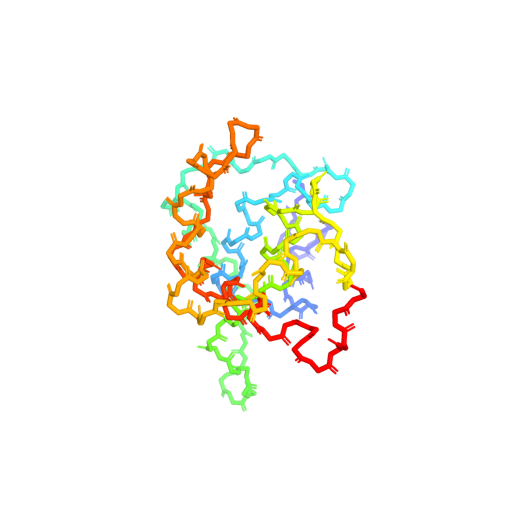 ILE A N 1
ATOM 766 C CA . ILE A 1 98 ? -6.575 0.364 21.060 1.00 91.44 98 ILE A CA 1
ATOM 767 C C . ILE A 1 98 ? -6.480 1.899 21.025 1.00 91.44 98 ILE A C 1
ATOM 769 O O . ILE A 1 98 ? -7.408 2.617 21.412 1.00 91.44 98 ILE A O 1
ATOM 773 N N . SER A 1 99 ? -5.344 2.438 20.579 1.00 90.69 99 SER A N 1
ATOM 774 C CA . SER A 1 99 ? -5.120 3.887 20.556 1.00 90.69 99 SER A CA 1
ATOM 775 C C . SER A 1 99 ? -5.958 4.582 19.485 1.00 90.69 99 SER A C 1
ATOM 777 O O . SER A 1 99 ? -6.476 5.676 19.725 1.00 90.69 99 SER A O 1
ATOM 779 N N . MET A 1 100 ? -6.113 3.953 18.317 1.00 92.75 100 MET A N 1
ATOM 780 C CA . MET A 1 100 ? -6.811 4.534 17.169 1.00 92.75 100 MET A CA 1
ATOM 781 C C . MET A 1 100 ? -8.316 4.697 17.395 1.00 92.75 100 MET A C 1
ATOM 783 O O . MET A 1 100 ? -8.897 5.628 16.843 1.00 92.75 100 MET A O 1
ATOM 787 N N . GLN A 1 101 ? -8.932 3.919 18.293 1.00 89.62 101 GLN A N 1
ATOM 788 C CA . GLN A 1 101 ? -10.341 4.097 18.681 1.00 89.62 101 GLN A CA 1
ATOM 789 C C . GLN A 1 101 ? -10.661 5.500 19.235 1.00 89.62 101 GLN A C 1
ATOM 791 O O . GLN A 1 101 ? -11.810 5.941 19.201 1.00 89.62 101 GLN A O 1
ATOM 796 N N . LYS A 1 102 ? -9.659 6.229 19.748 1.00 90.00 102 LYS A N 1
ATOM 797 C CA . LYS A 1 102 ? -9.828 7.574 20.332 1.00 90.00 102 LYS A CA 1
ATOM 798 C C . LYS A 1 102 ? -9.794 8.698 19.295 1.00 90.00 102 LYS A C 1
ATOM 800 O O . LYS A 1 102 ? -10.029 9.854 19.653 1.00 90.00 102 LYS A O 1
ATOM 805 N N . TYR A 1 103 ? -9.441 8.393 18.049 1.00 92.31 103 TYR A N 1
ATOM 806 C CA . TYR A 1 103 ? -9.156 9.383 17.019 1.00 92.31 103 TYR A CA 1
ATOM 807 C C . TYR A 1 103 ? -10.111 9.252 15.834 1.00 92.31 103 TYR A C 1
ATOM 809 O O . TYR A 1 103 ? -10.543 8.164 15.465 1.00 92.31 103 TYR A O 1
ATOM 817 N N . ASP A 1 104 ? -10.441 10.387 15.222 1.00 93.88 104 ASP A N 1
ATOM 818 C CA . ASP A 1 104 ? -11.199 10.417 13.977 1.00 93.88 104 ASP A CA 1
ATOM 819 C C . ASP A 1 104 ? -10.280 10.208 12.762 1.00 93.88 104 ASP A C 1
ATOM 821 O O . ASP A 1 104 ? -9.052 10.285 12.845 1.00 93.88 104 ASP A O 1
ATOM 825 N N . LEU A 1 105 ? -10.881 9.936 11.602 1.00 93.19 105 LEU A N 1
ATOM 826 C CA . LEU A 1 105 ? -10.144 9.658 10.368 1.00 93.19 105 LEU A CA 1
ATOM 827 C C . LEU A 1 105 ? -9.111 10.753 10.004 1.00 93.19 105 LEU A C 1
ATOM 829 O O . LEU A 1 105 ? -7.963 10.400 9.718 1.00 93.19 105 LEU A O 1
ATOM 833 N N . PRO A 1 106 ? -9.439 12.065 10.036 1.00 95.12 106 PRO A N 1
ATOM 834 C CA . PRO A 1 106 ? -8.448 13.110 9.778 1.00 95.12 106 PRO A CA 1
ATOM 835 C C . PRO A 1 106 ? -7.263 13.054 10.743 1.00 95.12 106 PRO A C 1
ATOM 837 O O . PRO A 1 106 ? -6.118 13.243 10.325 1.00 95.12 106 PRO A O 1
ATOM 840 N N . ARG A 1 107 ? -7.515 12.762 12.026 1.00 96.06 107 ARG A N 1
ATOM 841 C CA . ARG A 1 107 ? -6.450 12.640 13.016 1.00 96.06 107 ARG A CA 1
ATOM 842 C C . ARG A 1 107 ? -5.581 11.409 12.778 1.00 96.06 107 ARG A C 1
ATOM 844 O O . ARG A 1 107 ? -4.364 11.550 12.849 1.00 96.06 107 ARG A O 1
ATOM 851 N N . ILE A 1 108 ? -6.165 10.254 12.461 1.00 96.38 108 ILE A N 1
ATOM 852 C CA . ILE A 1 108 ? -5.418 9.027 12.132 1.00 96.38 108 ILE A CA 1
ATOM 853 C C . ILE A 1 108 ? -4.515 9.271 10.914 1.00 96.38 108 ILE A C 1
ATOM 855 O O . ILE A 1 108 ? -3.315 9.024 10.980 1.00 96.38 108 ILE A O 1
ATOM 859 N N . SER A 1 109 ? -5.056 9.854 9.839 1.00 96.12 109 SER A N 1
ATOM 860 C CA . SER A 1 109 ? -4.277 10.189 8.635 1.00 96.12 109 SER A CA 1
ATOM 861 C C . SER A 1 109 ? -3.112 11.135 8.948 1.00 96.12 109 SER A C 1
ATOM 863 O O . SER A 1 109 ? -1.991 10.914 8.496 1.00 96.12 109 SER A O 1
ATOM 865 N N . TYR A 1 110 ? -3.334 12.149 9.793 1.00 95.69 110 TYR A N 1
ATOM 866 C CA . TYR A 1 110 ? -2.265 13.038 10.251 1.00 95.69 110 TYR A CA 1
ATOM 867 C C . TYR A 1 110 ? -1.178 12.300 11.048 1.00 95.69 110 TYR A C 1
ATOM 869 O O . TYR A 1 110 ? 0.005 12.555 10.827 1.00 95.69 110 TYR A O 1
ATOM 877 N N . LEU A 1 111 ? -1.550 11.390 11.954 1.00 96.19 111 LEU A N 1
ATOM 878 C CA . LEU A 1 111 ? -0.593 10.630 12.767 1.00 96.19 111 LEU A CA 1
ATOM 879 C C . LEU A 1 111 ? 0.338 9.763 11.908 1.00 96.19 111 LEU A C 1
ATOM 881 O O . LEU A 1 111 ? 1.529 9.710 12.198 1.00 96.19 111 LEU A O 1
ATOM 885 N N . ILE A 1 112 ? -0.154 9.199 10.800 1.00 96.44 112 ILE A N 1
ATOM 886 C CA . ILE A 1 112 ? 0.678 8.442 9.845 1.00 96.44 112 ILE A CA 1
ATOM 887 C C . ILE A 1 112 ? 1.772 9.324 9.207 1.00 96.44 112 ILE A C 1
ATOM 889 O O . ILE A 1 112 ? 2.832 8.838 8.832 1.00 96.44 112 ILE A O 1
ATOM 893 N N . THR A 1 113 ? 1.592 10.648 9.136 1.00 95.12 113 THR A N 1
ATOM 894 C CA . THR A 1 113 ? 2.651 11.570 8.661 1.00 95.12 113 THR A CA 1
ATOM 895 C C . THR A 1 113 ? 3.709 11.911 9.716 1.00 95.12 113 THR A C 1
ATOM 897 O O . THR A 1 113 ? 4.610 12.708 9.448 1.00 95.12 113 THR A O 1
ATOM 900 N N . LYS A 1 114 ? 3.556 11.388 10.938 1.00 95.50 114 LYS A N 1
ATOM 901 C CA . LYS A 1 114 ? 4.341 11.746 12.126 1.00 95.50 114 LYS A CA 1
ATOM 902 C C . LYS A 1 114 ? 4.819 10.527 12.911 1.00 95.50 114 LYS A C 1
ATOM 904 O O . LYS A 1 114 ? 5.112 10.684 14.089 1.00 95.50 114 LYS A O 1
ATOM 909 N N . LEU A 1 115 ? 4.865 9.345 12.292 1.00 93.25 115 LEU A N 1
ATOM 910 C CA . LEU A 1 115 ? 5.189 8.081 12.966 1.00 93.25 115 LEU A CA 1
ATOM 911 C C . LEU A 1 115 ? 6.496 8.160 13.775 1.00 93.25 115 LEU A C 1
ATOM 913 O O . LEU A 1 115 ? 6.494 7.862 14.967 1.00 93.25 115 LEU A O 1
ATOM 917 N N . ASP A 1 116 ? 7.549 8.707 13.170 1.00 90.44 116 ASP A N 1
ATOM 918 C CA . ASP A 1 116 ? 8.869 8.950 13.775 1.00 90.44 116 ASP A CA 1
ATOM 919 C C . ASP A 1 116 ? 8.852 9.894 14.986 1.00 90.44 116 ASP A C 1
ATOM 921 O O . ASP A 1 116 ? 9.736 9.871 15.833 1.00 90.44 116 ASP A O 1
ATOM 925 N N . SER A 1 117 ? 7.831 10.741 15.080 1.00 91.94 117 SER A N 1
ATOM 926 C CA . SER A 1 117 ? 7.627 11.659 16.199 1.00 91.94 117 SER A CA 1
ATOM 927 C C . SER A 1 117 ? 6.775 11.044 17.315 1.00 91.94 117 SER A C 1
ATOM 929 O O . SER A 1 117 ? 6.646 11.648 18.382 1.00 91.94 117 SER A O 1
ATOM 931 N N . LEU A 1 118 ? 6.132 9.896 17.066 1.00 89.44 118 LEU A N 1
ATOM 932 C CA . LEU A 1 118 ? 5.340 9.161 18.058 1.00 89.44 118 LEU A CA 1
ATOM 933 C C . LEU A 1 118 ? 6.210 8.177 18.840 1.00 89.44 118 LEU A C 1
ATOM 935 O O . LEU A 1 118 ? 5.993 7.997 20.038 1.00 89.44 118 LEU A O 1
ATOM 939 N N . ASN A 1 119 ? 7.174 7.555 18.165 1.00 86.81 119 ASN A N 1
ATOM 940 C CA . ASN A 1 119 ? 8.156 6.656 18.750 1.00 86.81 119 ASN A CA 1
ATOM 941 C C . ASN A 1 119 ? 9.428 6.676 17.887 1.00 86.81 119 ASN A C 1
ATOM 943 O O . ASN A 1 119 ? 9.338 6.510 16.674 1.00 86.81 119 ASN A O 1
ATOM 947 N N . ASP A 1 120 ? 10.594 6.831 18.520 1.00 88.69 120 ASP A N 1
ATOM 948 C CA . ASP A 1 120 ? 11.900 6.873 17.846 1.00 88.69 120 ASP A CA 1
ATOM 949 C C . ASP A 1 120 ? 12.218 5.583 17.059 1.00 88.69 120 ASP A C 1
ATOM 951 O O . ASP A 1 120 ? 12.998 5.614 16.109 1.00 88.69 120 ASP A O 1
ATOM 955 N N . GLU A 1 121 ? 11.626 4.445 17.442 1.00 89.12 121 GLU A N 1
ATOM 956 C CA . GLU A 1 121 ? 11.780 3.154 16.754 1.00 89.12 121 GLU A CA 1
ATOM 957 C C . GLU A 1 121 ? 10.795 2.969 15.588 1.00 89.12 121 GLU A C 1
ATOM 959 O O . GLU A 1 121 ? 10.915 2.010 14.827 1.00 89.12 121 GLU A O 1
ATOM 964 N N . MET A 1 122 ? 9.821 3.870 15.424 1.00 92.62 122 MET A N 1
ATOM 965 C CA . MET A 1 122 ? 8.818 3.780 14.367 1.00 92.62 122 MET A CA 1
ATOM 966 C C . MET A 1 122 ? 9.287 4.556 13.126 1.00 92.62 122 MET A C 1
ATOM 968 O O . MET A 1 122 ? 9.435 5.779 13.191 1.00 92.62 122 MET A O 1
ATOM 972 N N . PRO A 1 123 ? 9.528 3.892 11.980 1.00 88.50 123 PRO A N 1
ATOM 973 C CA . PRO A 1 123 ? 10.015 4.581 10.793 1.00 88.50 123 PRO A CA 1
ATOM 974 C C . PRO A 1 123 ? 8.951 5.538 10.220 1.00 88.50 123 PRO A C 1
ATOM 976 O O . PRO A 1 123 ? 7.748 5.307 10.382 1.00 88.50 123 PRO A O 1
ATOM 979 N N . PRO A 1 124 ? 9.361 6.608 9.511 1.00 91.50 124 PRO A N 1
ATOM 980 C CA . PRO A 1 124 ? 8.437 7.422 8.730 1.00 91.50 124 PRO A CA 1
ATOM 981 C C . PRO A 1 124 ? 7.664 6.573 7.713 1.00 91.50 124 PRO A C 1
ATOM 983 O O . PRO A 1 124 ? 8.207 5.639 7.129 1.00 91.50 124 PRO A O 1
ATOM 986 N N . PHE A 1 125 ? 6.410 6.935 7.447 1.00 92.06 125 PHE A N 1
ATOM 987 C CA . PHE A 1 125 ? 5.627 6.276 6.404 1.00 92.06 125 PHE A CA 1
ATOM 988 C C . PHE A 1 125 ? 6.166 6.637 5.010 1.00 92.06 125 PHE A C 1
ATOM 990 O O . PHE A 1 125 ? 6.174 7.812 4.639 1.00 92.06 125 PHE A O 1
ATOM 997 N N . GLU A 1 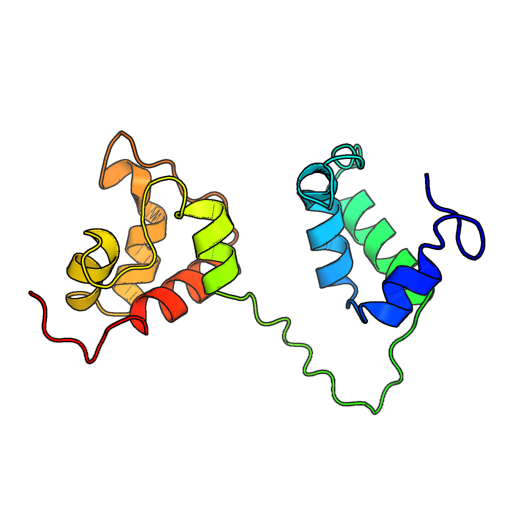126 ? 6.583 5.636 4.232 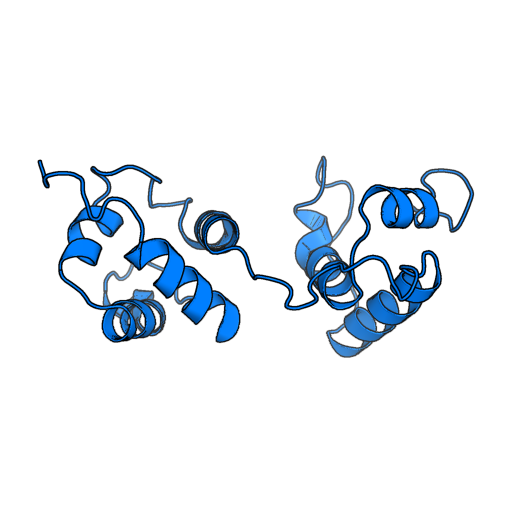1.00 85.69 126 GLU A N 1
ATOM 998 C CA . GLU A 1 126 ? 7.164 5.827 2.890 1.00 85.69 126 GLU A CA 1
ATOM 999 C C . GLU A 1 126 ? 6.146 5.679 1.742 1.00 85.69 126 GLU A C 1
ATOM 1001 O O . GLU A 1 126 ? 6.482 5.894 0.574 1.00 85.69 126 GLU A O 1
ATOM 1006 N N . GLY A 1 127 ? 4.892 5.334 2.054 1.00 80.69 127 GLY A N 1
ATOM 1007 C CA . GLY A 1 127 ? 3.816 5.219 1.069 1.00 80.69 127 GLY A CA 1
ATOM 1008 C C . GLY A 1 127 ? 3.309 6.569 0.544 1.00 80.69 127 GLY A C 1
ATOM 1009 O O . GLY A 1 127 ? 3.542 7.639 1.108 1.00 80.69 127 GLY A O 1
ATOM 1010 N N . SER A 1 128 ? 2.565 6.521 -0.559 1.00 85.44 128 SER A N 1
ATOM 1011 C CA . SER A 1 128 ? 1.929 7.687 -1.179 1.00 85.44 128 SER A CA 1
ATOM 1012 C C . SER A 1 128 ? 0.798 8.284 -0.329 1.00 85.44 128 SER A C 1
ATOM 1014 O O . SER A 1 128 ? 0.226 7.626 0.539 1.00 85.44 128 SER A O 1
ATOM 1016 N N . ASP A 1 129 ? 0.391 9.522 -0.634 1.00 82.44 129 ASP A N 1
ATOM 1017 C CA . ASP A 1 129 ? -0.763 10.170 0.014 1.00 82.44 129 ASP A CA 1
ATOM 1018 C C . ASP A 1 129 ? -2.044 9.327 -0.080 1.00 82.44 129 ASP A C 1
ATOM 1020 O O . ASP A 1 129 ? -2.811 9.243 0.878 1.00 82.44 129 ASP A O 1
ATOM 1024 N N . ALA A 1 130 ? -2.253 8.663 -1.218 1.00 82.00 130 ALA A N 1
ATOM 1025 C CA . ALA A 1 130 ? -3.411 7.808 -1.438 1.00 82.00 130 ALA A CA 1
ATOM 1026 C C . ALA A 1 130 ? -3.346 6.520 -0.594 1.00 82.00 130 ALA A C 1
ATOM 1028 O O . ALA A 1 130 ? -4.371 6.064 -0.086 1.00 82.00 130 ALA A O 1
ATOM 1029 N N . GLU A 1 131 ? -2.151 5.951 -0.403 1.00 85.69 131 GLU A N 1
ATOM 1030 C CA . GLU A 1 131 ? -1.933 4.811 0.498 1.00 85.69 131 GLU A CA 1
ATOM 1031 C C . GLU A 1 131 ? -2.135 5.208 1.952 1.00 85.69 131 GLU A C 1
ATOM 1033 O O . GLU A 1 131 ? -2.835 4.501 2.670 1.00 85.69 131 GLU A O 1
ATOM 1038 N N . ARG A 1 132 ? -1.633 6.377 2.359 1.00 94.69 132 ARG A N 1
ATOM 1039 C CA . ARG A 1 132 ? -1.873 6.929 3.694 1.00 94.69 132 ARG A CA 1
ATOM 1040 C C . ARG A 1 132 ? -3.362 7.097 3.975 1.00 94.69 132 ARG A C 1
ATOM 1042 O O . ARG A 1 132 ? -3.838 6.681 5.024 1.00 94.69 132 ARG A O 1
ATOM 1049 N N . GLU A 1 133 ? -4.100 7.737 3.071 1.00 92.50 133 GLU A N 1
ATOM 1050 C CA . GLU A 1 133 ? -5.533 7.992 3.258 1.00 92.50 133 GLU A CA 1
ATOM 1051 C C . GLU A 1 133 ? -6.341 6.696 3.314 1.00 92.50 133 GLU A C 1
ATOM 1053 O O . GLU A 1 133 ? -7.243 6.556 4.141 1.00 92.50 133 GLU A O 1
ATOM 1058 N N . THR A 1 134 ? -5.977 5.730 2.473 1.00 92.50 134 THR A N 1
ATOM 1059 C CA . THR A 1 134 ? -6.592 4.403 2.467 1.00 92.50 134 THR A CA 1
ATOM 1060 C C . THR A 1 134 ? -6.288 3.648 3.758 1.00 92.50 134 THR A C 1
ATOM 1062 O O . THR A 1 134 ? -7.209 3.126 4.385 1.00 92.50 134 THR A O 1
ATOM 1065 N N . LEU A 1 135 ? -5.023 3.624 4.182 1.00 95.31 135 LEU A N 1
ATOM 1066 C CA . LEU A 1 135 ? -4.593 3.010 5.434 1.00 95.31 135 LEU A CA 1
ATOM 1067 C C . LEU A 1 135 ? -5.324 3.641 6.619 1.00 95.31 135 LEU A C 1
ATOM 1069 O O . LEU A 1 135 ? -5.897 2.930 7.435 1.00 95.31 135 LEU A O 1
ATOM 1073 N N . ALA A 1 136 ? -5.382 4.972 6.678 1.00 96.31 136 ALA A N 1
ATOM 1074 C CA . ALA A 1 136 ? -6.077 5.693 7.737 1.00 96.31 136 ALA A CA 1
ATOM 1075 C C . ALA A 1 136 ? -7.563 5.329 7.800 1.00 96.31 136 ALA A C 1
ATOM 1077 O O . ALA A 1 136 ? -8.100 5.103 8.886 1.00 96.31 136 ALA A O 1
ATOM 1078 N N . LYS A 1 137 ? -8.228 5.253 6.639 1.00 95.00 137 LYS A N 1
ATOM 1079 C CA . LYS A 1 137 ? -9.630 4.841 6.555 1.00 95.00 137 LYS A CA 1
ATOM 1080 C C . LYS A 1 137 ? -9.802 3.425 7.085 1.00 95.00 137 LYS A C 1
ATOM 1082 O O . LYS A 1 137 ? -10.631 3.222 7.971 1.00 95.00 137 LYS A O 1
ATOM 1087 N N . TRP A 1 138 ? -8.992 2.495 6.592 1.00 95.00 138 TRP A N 1
ATOM 1088 C CA . TRP A 1 138 ? -9.049 1.096 6.987 1.00 95.00 138 TRP A CA 1
ATOM 1089 C C . TRP A 1 138 ? -8.802 0.922 8.486 1.00 95.00 138 TRP A C 1
ATOM 1091 O O . TRP A 1 138 ? -9.668 0.366 9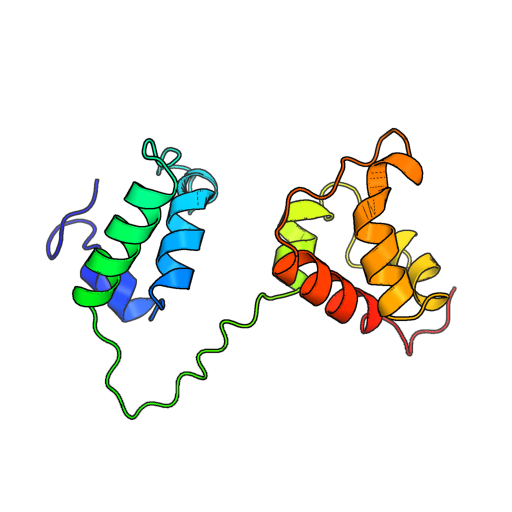.152 1.00 95.00 138 TRP A O 1
ATOM 1101 N N . ILE A 1 139 ? -7.719 1.488 9.037 1.00 95.12 139 ILE A N 1
ATOM 1102 C CA . ILE A 1 139 ? -7.421 1.489 10.480 1.00 95.12 139 ILE A CA 1
ATOM 1103 C C . ILE A 1 139 ? -8.608 2.030 11.271 1.00 95.12 139 ILE A C 1
ATOM 1105 O O . ILE A 1 139 ? -9.004 1.433 12.267 1.00 95.12 139 ILE A O 1
ATOM 1109 N N . SER A 1 140 ? -9.204 3.140 10.819 1.00 93.56 140 SER A N 1
ATOM 1110 C CA . SER A 1 140 ? -10.327 3.743 11.533 1.00 93.56 140 SER A CA 1
ATOM 1111 C C . SER A 1 140 ? -11.519 2.799 11.634 1.00 93.56 140 SER A C 1
ATOM 1113 O O . SER A 1 140 ? -12.309 2.945 12.550 1.00 93.56 140 SER A O 1
ATOM 1115 N N . GLU A 1 141 ? -11.713 1.883 10.690 1.00 91.25 141 GLU A N 1
ATOM 1116 C CA . GLU A 1 141 ? -12.854 0.964 10.642 1.00 91.25 141 GLU A CA 1
ATOM 1117 C C . GLU A 1 141 ? -12.621 -0.322 11.449 1.00 91.25 141 GLU A C 1
ATOM 1119 O O . GLU A 1 141 ? -13.590 -1.021 11.744 1.00 91.25 141 GLU A O 1
ATOM 1124 N N . GLN A 1 142 ? -11.381 -0.614 11.856 1.00 90.19 142 GLN A N 1
ATOM 1125 C CA . GLN A 1 142 ? -11.062 -1.840 12.587 1.00 90.19 142 GLN A CA 1
ATOM 1126 C C . GLN A 1 142 ? -11.501 -1.750 14.052 1.00 90.19 142 GLN A C 1
ATOM 1128 O O . GLN A 1 142 ? -11.277 -0.742 14.720 1.00 90.19 142 GLN A O 1
ATOM 1133 N N . PHE A 1 143 ? -12.126 -2.823 14.544 1.00 83.38 143 PHE A N 1
ATOM 1134 C CA . PHE A 1 143 ? -12.464 -3.046 15.958 1.00 83.38 143 PHE A CA 1
ATOM 1135 C C . PHE A 1 143 ? -13.303 -1.942 16.643 1.00 83.38 143 PHE A C 1
ATOM 1137 O O . PHE A 1 143 ? -13.383 -1.901 17.866 1.00 83.38 143 PHE A O 1
ATOM 1144 N N . LYS A 1 144 ? -13.983 -1.068 15.881 1.00 71.88 144 LYS A N 1
ATOM 1145 C CA . LYS A 1 144 ? -14.827 0.031 16.404 1.00 71.88 144 LYS A CA 1
ATOM 1146 C C . LYS A 1 144 ? -15.950 -0.416 17.349 1.00 71.88 144 LYS A C 1
ATOM 1148 O O . LYS A 1 144 ? -16.384 0.376 18.182 1.00 71.88 144 LYS A O 1
ATOM 1153 N N . ASP A 1 145 ? -16.420 -1.651 17.193 1.00 69.69 145 ASP A N 1
ATOM 1154 C CA . ASP A 1 145 ? -17.537 -2.217 17.954 1.00 69.69 145 ASP A CA 1
ATOM 1155 C C . ASP A 1 145 ? -17.084 -3.202 19.048 1.00 69.69 145 ASP A C 1
ATOM 1157 O O . ASP A 1 145 ? -17.920 -3.761 19.761 1.00 69.69 145 ASP A O 1
ATOM 1161 N N . GLU A 1 146 ? -15.775 -3.426 19.200 1.00 63.00 146 GLU A N 1
ATOM 1162 C CA . GLU A 1 146 ? -15.247 -4.302 20.243 1.00 63.00 146 GLU A CA 1
ATOM 1163 C C . GLU A 1 146 ? -14.968 -3.499 21.521 1.00 63.00 146 GLU A C 1
ATOM 1165 O O . GLU A 1 146 ? -14.308 -2.457 21.471 1.00 63.00 146 GLU A O 1
ATOM 1170 N N . PRO A 1 147 ? -15.483 -3.931 22.688 1.00 57.94 147 PRO A N 1
ATOM 1171 C CA . PRO A 1 147 ? -15.189 -3.257 23.941 1.00 57.94 147 PRO A CA 1
ATOM 1172 C C . PRO A 1 147 ? -13.688 -3.351 24.221 1.00 57.94 147 PRO A C 1
ATOM 1174 O O . PRO A 1 147 ? -13.137 -4.446 24.293 1.00 57.94 147 PRO A O 1
ATOM 1177 N N . ASN A 1 148 ? -13.049 -2.192 24.388 1.00 56.03 148 ASN A N 1
ATOM 1178 C CA . ASN A 1 148 ? -11.652 -2.097 24.798 1.00 56.03 148 ASN A CA 1
ATOM 1179 C C . ASN A 1 148 ? -11.435 -2.931 26.085 1.00 56.03 148 ASN A C 1
ATOM 1181 O O . ASN A 1 148 ? -12.201 -2.717 27.037 1.00 56.03 148 ASN A O 1
ATOM 1185 N N . PRO A 1 149 ? -10.481 -3.883 26.111 1.00 55.41 149 PRO A N 1
ATOM 1186 C CA . PRO A 1 149 ? -10.235 -4.741 27.272 1.00 55.41 149 PRO A CA 1
ATOM 1187 C C . PRO A 1 149 ? -9.821 -3.973 28.537 1.00 55.41 149 PRO A C 1
ATOM 1189 O O . PRO A 1 149 ? -9.248 -2.861 28.432 1.00 55.41 149 PRO A O 1
#

pLDDT: mean 84.33, std 13.35, range [39.59, 96.44]

Radius of gyration: 18.64 Å; chains: 1; bounding box: 34×34×52 Å